Protein AF-A0A0A1CUG1-F1 (afdb_monomer_lite)

Secondary structure (DSSP, 8-state):
-EEEETTEEEEEEEEEEE--S-SS-TT-SEEEEEEEEEEETT----EEEEEEE--SS-TTTT----

pLDDT: mean 89.34, std 9.11, range [63.12, 97.81]

Structure (mmCIF, N/CA/C/O backbone):
data_AF-A0A0A1CUG1-F1
#
_entry.id   AF-A0A0A1CUG1-F1
#
loop_
_atom_site.group_PDB
_atom_site.id
_atom_site.type_symbol
_atom_site.label_atom_id
_atom_site.label_alt_id
_atom_site.label_comp_id
_atom_site.label_asym_id
_atom_site.label_entity_id
_atom_site.label_seq_id
_atom_site.pdbx_PDB_ins_code
_atom_site.Cartn_x
_atom_site.Cartn_y
_atom_site.Cartn_z
_atom_site.occupancy
_atom_site.B_iso_or_equiv
_atom_site.auth_seq_id
_atom_site.auth_comp_id
_atom_site.auth_asym_id
_atom_site.auth_atom_id
_atom_site.pdbx_PDB_model_num
ATOM 1 N N . MET A 1 1 ? 0.675 11.545 13.357 1.00 84.06 1 MET A N 1
ATOM 2 C CA . MET A 1 1 ? -0.380 12.583 13.356 1.00 84.06 1 MET A CA 1
ATOM 3 C C . MET A 1 1 ? -1.634 11.965 12.766 1.00 84.06 1 MET A C 1
ATOM 5 O O . MET A 1 1 ? -1.513 11.237 11.785 1.00 84.06 1 MET A O 1
ATOM 9 N N . VAL A 1 2 ? -2.788 12.189 13.394 1.00 92.75 2 VAL A N 1
ATOM 10 C CA . VAL A 1 2 ? -4.083 11.706 12.896 1.00 92.75 2 VAL A CA 1
ATOM 11 C C . VAL A 1 2 ? -4.715 12.810 12.054 1.00 92.75 2 VAL A C 1
ATOM 13 O O . VAL A 1 2 ? -4.781 13.954 12.493 1.00 92.75 2 VAL A O 1
ATOM 16 N N . GLU A 1 3 ? -5.137 12.465 10.844 1.00 96.56 3 GLU A N 1
ATOM 17 C CA . GLU A 1 3 ? -5.877 13.329 9.923 1.00 96.56 3 GLU A CA 1
ATOM 18 C C . GLU A 1 3 ? -7.330 12.859 9.864 1.00 96.56 3 GLU A C 1
ATOM 20 O O . GLU A 1 3 ? -7.580 11.663 9.706 1.00 96.56 3 GLU A O 1
ATOM 25 N N . THR A 1 4 ? -8.286 13.782 9.934 1.00 97.00 4 THR A N 1
ATOM 26 C CA . THR A 1 4 ? -9.698 13.467 9.697 1.00 97.00 4 THR A CA 1
ATOM 27 C C . THR A 1 4 ? -10.059 13.822 8.258 1.00 97.00 4 THR A C 1
ATOM 29 O O . THR A 1 4 ? -10.006 14.984 7.863 1.00 97.00 4 THR A O 1
ATOM 32 N N . ALA A 1 5 ? -10.433 12.821 7.463 1.00 96.00 5 ALA A N 1
ATOM 33 C CA . ALA A 1 5 ? -10.845 13.007 6.075 1.00 96.00 5 ALA A CA 1
ATOM 34 C C . ALA A 1 5 ? -11.913 11.984 5.678 1.00 96.00 5 ALA A C 1
ATOM 36 O O . ALA A 1 5 ? -11.847 10.812 6.054 1.00 96.00 5 ALA A O 1
ATOM 37 N N . ASN A 1 6 ? -12.899 12.423 4.892 1.00 95.19 6 ASN A N 1
ATOM 38 C CA . ASN A 1 6 ? -13.989 11.585 4.376 1.00 95.19 6 ASN A CA 1
ATOM 39 C C . ASN A 1 6 ? -14.717 10.783 5.477 1.00 95.19 6 ASN A C 1
ATOM 41 O O . ASN A 1 6 ? -14.990 9.593 5.317 1.00 95.19 6 ASN A O 1
ATOM 45 N N . GLY A 1 7 ? -14.971 11.418 6.628 1.00 97.00 7 GLY A N 1
ATOM 46 C CA . GLY A 1 7 ? -15.640 10.788 7.774 1.00 97.00 7 GLY A CA 1
ATOM 47 C C . GLY A 1 7 ? -14.803 9.728 8.500 1.00 97.00 7 GLY A C 1
ATOM 48 O O . GLY A 1 7 ? -15.355 8.896 9.223 1.00 97.00 7 GLY A O 1
ATOM 49 N N . ARG A 1 8 ? -13.479 9.718 8.303 1.00 97.69 8 ARG A N 1
ATOM 50 C CA . ARG A 1 8 ? -12.565 8.772 8.948 1.00 97.69 8 ARG A CA 1
ATOM 51 C C . ARG A 1 8 ? -11.385 9.478 9.591 1.00 97.69 8 ARG A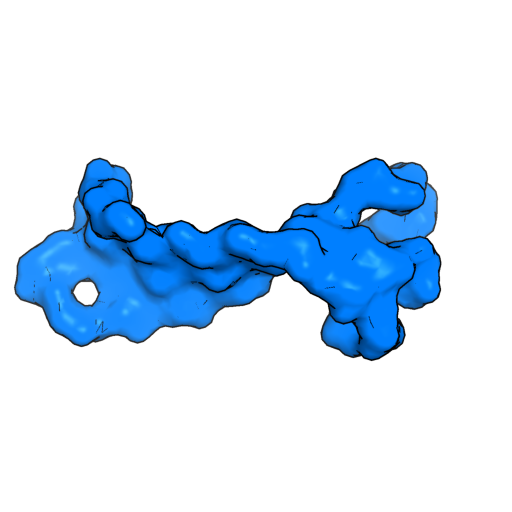 C 1
ATOM 53 O O . ARG A 1 8 ? -10.823 10.391 8.995 1.00 97.69 8 ARG A O 1
ATOM 60 N N . ASP A 1 9 ? -10.963 8.965 10.737 1.00 97.75 9 ASP A N 1
ATOM 61 C CA . ASP A 1 9 ? -9.654 9.267 11.305 1.00 97.75 9 ASP A CA 1
ATOM 62 C C . ASP A 1 9 ? -8.621 8.358 10.653 1.00 97.75 9 ASP A C 1
ATOM 64 O O . ASP A 1 9 ? -8.833 7.146 10.516 1.00 97.75 9 ASP A O 1
ATOM 68 N N . ILE A 1 10 ? -7.519 8.946 10.201 1.00 97.69 10 ILE A N 1
ATOM 69 C CA . ILE A 1 10 ? -6.495 8.285 9.405 1.00 97.69 10 ILE A CA 1
ATOM 70 C C . ILE A 1 10 ? -5.128 8.554 10.021 1.00 97.69 10 ILE A C 1
ATOM 72 O O . ILE A 1 10 ? -4.714 9.696 10.196 1.00 97.69 10 ILE A O 1
ATOM 76 N N . GLU A 1 11 ? -4.384 7.483 10.262 1.00 96.88 11 GLU A N 1
ATOM 77 C CA . GLU A 1 11 ? -2.972 7.540 10.615 1.00 96.88 11 GLU A CA 1
ATOM 78 C C . GLU A 1 11 ? -2.157 6.897 9.491 1.00 96.88 11 GLU A C 1
ATOM 80 O O . GLU A 1 11 ? -2.464 5.790 9.032 1.00 96.88 11 GLU A O 1
ATOM 85 N N . ARG A 1 12 ? -1.124 7.604 9.019 1.00 96.50 12 ARG A N 1
ATOM 86 C CA . ARG A 1 12 ? -0.210 7.114 7.982 1.00 96.50 12 ARG A CA 1
ATOM 87 C C . ARG A 1 12 ? 1.209 7.064 8.528 1.00 96.50 12 ARG A C 1
ATOM 89 O O . ARG A 1 12 ? 1.699 8.042 9.085 1.00 96.50 12 ARG A O 1
ATOM 96 N N . THR A 1 13 ? 1.880 5.943 8.305 1.00 96.56 13 THR A N 1
ATOM 97 C CA . THR A 1 13 ? 3.319 5.798 8.529 1.00 96.56 13 THR A CA 1
ATOM 98 C C . THR A 1 13 ? 3.971 5.459 7.203 1.00 96.56 13 THR A C 1
ATOM 100 O O . THR A 1 13 ? 3.542 4.520 6.531 1.00 96.56 13 THR A O 1
ATOM 103 N N . ILE A 1 14 ? 5.000 6.221 6.835 1.00 95.38 14 ILE A N 1
ATOM 104 C CA . ILE A 1 14 ? 5.742 6.049 5.587 1.00 95.38 14 ILE A CA 1
ATOM 105 C C . ILE A 1 14 ? 7.188 5.727 5.936 1.00 95.38 14 ILE A C 1
ATOM 107 O O . ILE A 1 14 ? 7.785 6.396 6.777 1.00 95.38 14 ILE A O 1
ATOM 111 N N . LYS A 1 15 ? 7.750 4.705 5.294 1.00 94.75 15 LYS A N 1
ATOM 112 C CA . LYS A 1 15 ? 9.175 4.379 5.403 1.00 94.75 15 LYS A CA 1
ATOM 113 C C . LYS A 1 15 ? 9.715 3.819 4.096 1.00 94.75 15 LYS A C 1
ATOM 115 O O . LYS A 1 15 ? 8.998 3.119 3.383 1.00 94.75 15 LYS A O 1
ATOM 120 N N . CYS A 1 16 ? 10.983 4.095 3.806 1.00 92.88 16 CYS A N 1
ATOM 121 C CA . CYS A 1 16 ? 11.712 3.378 2.766 1.00 92.88 16 CYS A CA 1
ATOM 122 C C . CYS A 1 16 ? 12.075 1.983 3.288 1.00 92.88 16 CYS A C 1
ATOM 124 O O . CYS A 1 16 ? 12.512 1.843 4.432 1.00 92.88 16 CYS A O 1
ATOM 126 N N . VAL A 1 17 ? 11.857 0.953 2.478 1.00 90.75 17 VAL A N 1
ATOM 127 C CA . VAL A 1 17 ? 12.192 -0.431 2.815 1.00 90.75 17 VAL A CA 1
ATOM 128 C C . VAL A 1 17 ? 12.849 -1.117 1.628 1.00 90.75 17 VAL A C 1
ATOM 130 O O . VAL A 1 17 ? 12.394 -0.987 0.490 1.00 90.75 17 VAL A O 1
ATOM 133 N N . SER A 1 18 ? 13.893 -1.889 1.911 1.00 89.12 18 SER A 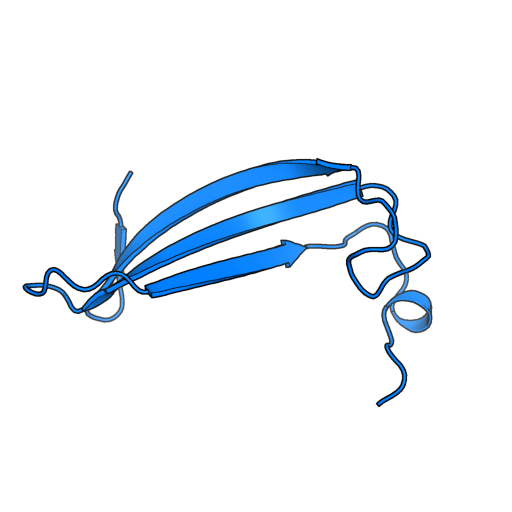N 1
ATOM 134 C CA . SER A 1 18 ? 14.389 -2.901 0.982 1.00 89.12 18 SER A CA 1
ATOM 135 C C . SER A 1 18 ? 13.418 -4.080 0.958 1.00 89.12 18 SER A C 1
ATOM 137 O O . SER A 1 18 ? 12.828 -4.432 1.983 1.00 89.12 18 SER A O 1
ATOM 139 N N . ILE A 1 19 ? 13.232 -4.680 -0.210 1.00 81.25 19 ILE A N 1
ATOM 140 C CA . ILE A 1 19 ? 12.241 -5.736 -0.445 1.00 81.25 19 ILE A CA 1
ATOM 141 C C . ILE A 1 19 ? 12.946 -6.939 -1.049 1.00 81.25 19 ILE A C 1
ATOM 143 O O . ILE A 1 19 ? 13.594 -6.837 -2.084 1.00 81.25 19 ILE A O 1
ATOM 147 N N . SER A 1 20 ? 12.800 -8.088 -0.401 1.00 67.94 20 SER A N 1
ATOM 148 C CA . SER A 1 20 ? 13.255 -9.378 -0.907 1.00 67.94 20 SER A CA 1
ATOM 149 C C . SER A 1 20 ? 12.049 -10.150 -1.429 1.00 67.94 20 SER A C 1
ATOM 151 O O . SER A 1 20 ? 11.266 -10.619 -0.616 1.00 67.94 20 SER A O 1
ATOM 153 N N . ALA A 1 21 ? 11.866 -10.233 -2.755 1.00 64.25 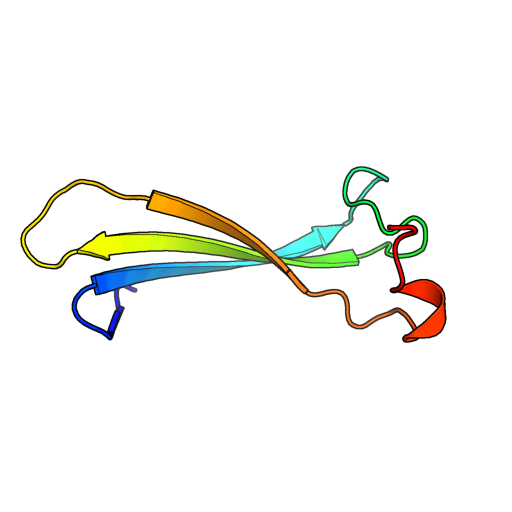21 ALA A N 1
ATOM 154 C CA . ALA A 1 21 ? 10.900 -11.069 -3.509 1.00 64.25 21 ALA A CA 1
ATOM 155 C C . ALA A 1 21 ? 9.420 -11.168 -3.026 1.00 64.25 21 ALA A C 1
ATOM 157 O O . ALA A 1 21 ? 8.614 -11.840 -3.657 1.00 64.25 21 ALA A O 1
ATOM 158 N N . GLY A 1 22 ? 9.035 -10.518 -1.926 1.00 65.56 22 GLY A N 1
ATOM 159 C CA . GLY A 1 22 ? 7.783 -10.723 -1.191 1.00 65.56 22 GLY A CA 1
ATOM 160 C C . GLY A 1 22 ? 6.715 -9.679 -1.493 1.00 65.56 22 GLY A C 1
ATOM 161 O O . GLY A 1 22 ? 5.635 -9.694 -0.906 1.00 65.56 22 GLY A O 1
ATOM 162 N N . ILE A 1 23 ? 7.017 -8.757 -2.401 1.00 74.31 23 ILE A N 1
ATOM 163 C CA . ILE A 1 23 ? 6.009 -8.061 -3.188 1.00 74.31 23 ILE A CA 1
ATOM 164 C C . ILE A 1 23 ? 6.221 -8.564 -4.609 1.00 74.31 23 ILE A C 1
ATOM 166 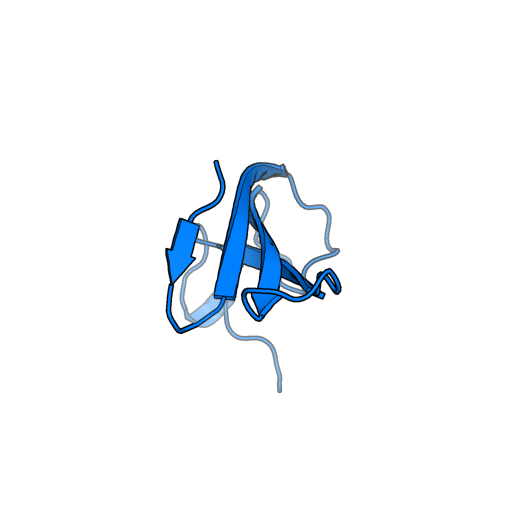O O . ILE A 1 23 ? 7.370 -8.684 -5.018 1.00 74.31 23 ILE A O 1
ATOM 170 N N . ASN A 1 24 ? 5.156 -8.884 -5.340 1.00 81.88 24 ASN A N 1
ATOM 171 C CA . ASN A 1 24 ? 5.187 -9.613 -6.621 1.00 81.88 24 ASN A CA 1
ATOM 172 C C . ASN A 1 24 ? 5.990 -8.935 -7.767 1.00 81.88 24 ASN A C 1
ATOM 174 O O . ASN A 1 24 ? 5.881 -9.334 -8.918 1.00 81.88 24 ASN A O 1
ATOM 178 N N . PHE A 1 25 ? 6.788 -7.909 -7.471 1.00 80.00 25 PHE A N 1
ATOM 179 C CA . PHE A 1 25 ? 7.663 -7.165 -8.364 1.00 80.00 25 PHE A CA 1
ATOM 180 C C . PHE A 1 25 ? 9.116 -7.652 -8.215 1.00 80.00 25 PHE A C 1
ATOM 182 O O . PHE A 1 25 ? 9.856 -7.110 -7.390 1.00 80.00 25 PHE A O 1
ATOM 189 N N . PRO A 1 26 ? 9.563 -8.638 -9.014 1.00 78.62 26 PRO A N 1
ATOM 190 C CA . PRO A 1 26 ? 10.887 -9.254 -8.862 1.00 78.62 26 PRO A CA 1
ATOM 191 C C . PRO A 1 26 ? 12.052 -8.282 -9.105 1.00 78.62 26 PRO A C 1
ATOM 193 O O . PRO A 1 26 ? 13.162 -8.523 -8.644 1.00 78.62 26 PRO A O 1
ATOM 196 N N . HIS A 1 27 ? 11.804 -7.173 -9.806 1.00 81.00 27 HIS A N 1
ATOM 197 C CA . HIS A 1 27 ? 12.816 -6.167 -10.137 1.00 81.00 27 HIS A CA 1
ATOM 198 C C . HIS A 1 27 ? 12.893 -5.007 -9.128 1.00 81.00 27 HIS A C 1
ATOM 200 O O . HIS A 1 27 ? 13.781 -4.161 -9.229 1.00 81.00 27 HIS A O 1
ATOM 206 N N . ALA A 1 28 ? 11.973 -4.927 -8.160 1.00 85.81 28 ALA A N 1
ATOM 207 C CA . ALA A 1 28 ? 11.950 -3.837 -7.189 1.00 85.81 28 ALA A CA 1
ATOM 208 C C . ALA A 1 28 ? 12.847 -4.157 -5.982 1.00 85.81 28 ALA A C 1
ATOM 210 O O . ALA A 1 28 ? 12.463 -4.921 -5.101 1.00 85.81 28 ALA A O 1
ATOM 211 N N . ALA A 1 29 ? 14.026 -3.532 -5.910 1.00 86.94 29 ALA A N 1
ATOM 212 C CA . ALA A 1 29 ? 14.941 -3.700 -4.774 1.00 86.94 29 ALA A CA 1
ATOM 213 C C . ALA A 1 29 ? 14.539 -2.874 -3.534 1.00 86.94 29 ALA A C 1
ATOM 215 O O . ALA A 1 29 ? 14.789 -3.282 -2.397 1.00 86.94 29 ALA A O 1
ATOM 216 N N . GLN A 1 30 ? 13.905 -1.712 -3.738 1.00 89.75 30 GLN A N 1
ATOM 217 C CA . GLN A 1 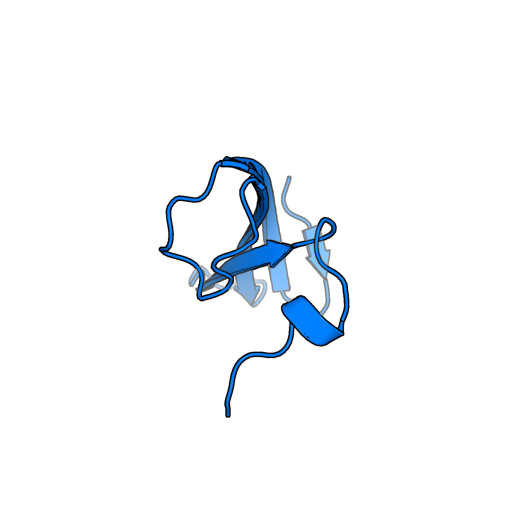30 ? 13.468 -0.793 -2.680 1.00 89.75 30 GLN A CA 1
ATOM 218 C C . GLN A 1 30 ? 12.113 -0.162 -3.014 1.00 89.75 30 GLN A C 1
ATOM 220 O O . GLN A 1 30 ? 11.794 0.052 -4.183 1.00 89.75 30 GLN A O 1
ATOM 225 N N . THR A 1 31 ? 11.326 0.154 -1.982 1.00 91.88 31 THR A N 1
ATOM 226 C CA . THR A 1 31 ? 10.024 0.841 -2.091 1.00 91.88 31 THR A CA 1
ATOM 227 C C . THR A 1 31 ? 9.772 1.786 -0.929 1.00 91.88 31 THR A C 1
ATOM 229 O O . THR A 1 31 ? 10.309 1.611 0.166 1.00 91.88 31 THR A O 1
ATOM 232 N N . ALA A 1 32 ? 8.856 2.735 -1.132 1.00 93.00 32 ALA A N 1
ATOM 233 C CA . ALA A 1 32 ? 8.174 3.374 -0.017 1.00 93.00 32 ALA A CA 1
ATOM 234 C C . ALA A 1 32 ? 7.002 2.491 0.438 1.00 93.00 32 ALA A C 1
ATOM 236 O O . ALA A 1 32 ? 6.067 2.231 -0.321 1.00 93.00 32 ALA A O 1
ATOM 237 N N . GLN A 1 33 ? 7.041 2.033 1.687 1.00 93.56 33 GLN A N 1
ATOM 238 C CA . GLN A 1 33 ? 5.922 1.362 2.335 1.00 93.56 33 GLN A CA 1
ATOM 239 C C . GLN A 1 33 ? 5.071 2.388 3.076 1.00 93.56 33 GLN A C 1
ATOM 241 O O . GLN A 1 33 ? 5.571 3.122 3.929 1.00 93.56 33 GLN A O 1
ATOM 246 N N . ILE A 1 34 ? 3.771 2.370 2.800 1.00 95.50 34 ILE A N 1
ATOM 247 C CA . ILE A 1 34 ? 2.762 3.132 3.524 1.00 95.50 34 ILE A CA 1
ATOM 248 C C . ILE A 1 34 ? 1.902 2.156 4.317 1.00 95.50 34 ILE A C 1
ATOM 250 O O . ILE A 1 34 ? 1.223 1.298 3.751 1.00 95.50 34 ILE A O 1
ATOM 254 N N . ILE A 1 35 ? 1.897 2.309 5.637 1.00 96.12 35 ILE A N 1
ATOM 255 C CA . ILE A 1 35 ? 0.898 1.686 6.505 1.00 96.12 35 ILE A CA 1
ATOM 256 C C . ILE A 1 35 ? -0.163 2.740 6.785 1.00 96.12 35 ILE A C 1
ATOM 258 O O . ILE A 1 35 ? 0.142 3.809 7.313 1.00 96.12 35 ILE A O 1
ATOM 262 N N . ARG A 1 36 ? -1.409 2.440 6.421 1.00 96.56 36 ARG A N 1
ATOM 263 C CA . ARG A 1 36 ? -2.563 3.304 6.659 1.00 96.56 36 ARG A CA 1
ATOM 264 C C . ARG A 1 36 ? -3.498 2.622 7.643 1.00 96.56 36 ARG A C 1
ATOM 266 O O . ARG A 1 36 ? -4.101 1.606 7.306 1.00 96.56 36 ARG A O 1
ATOM 273 N N . LYS A 1 37 ? -3.667 3.204 8.824 1.00 97.00 37 LYS A N 1
ATOM 274 C CA . LYS A 1 37 ? -4.746 2.851 9.748 1.00 97.00 37 LYS A CA 1
ATOM 275 C C . LYS A 1 37 ? -5.900 3.819 9.523 1.00 97.00 37 LYS A C 1
ATOM 277 O O . LYS A 1 37 ? -5.678 5.018 9.402 1.00 97.00 37 LYS A O 1
ATOM 282 N N . SER A 1 38 ? -7.124 3.314 9.422 1.00 97.31 38 SER A N 1
ATOM 283 C CA . SER A 1 38 ? -8.318 4.156 9.314 1.00 97.31 38 SER A CA 1
ATOM 284 C C . SER A 1 38 ? -9.481 3.611 10.126 1.00 97.31 38 SER A C 1
ATOM 286 O O . SER A 1 38 ? -9.722 2.405 10.107 1.00 97.31 38 SER A O 1
ATOM 288 N N . GLN A 1 39 ? -10.237 4.486 10.771 1.00 97.81 39 GLN A N 1
ATOM 289 C CA . GLN A 1 39 ? -11.495 4.152 11.439 1.00 97.81 39 GLN A CA 1
ATOM 290 C C . GLN A 1 39 ? -12.560 5.192 11.076 1.00 97.81 39 GLN A C 1
ATOM 292 O O . GLN A 1 39 ? -12.200 6.345 10.848 1.00 97.81 39 GLN A O 1
ATOM 297 N N . PRO A 1 40 ? -13.853 4.840 10.994 1.00 97.75 40 PRO A N 1
ATOM 298 C CA . PRO A 1 40 ? -14.908 5.850 10.997 1.00 97.75 40 PRO A CA 1
ATOM 299 C C . PRO A 1 40 ? -14.809 6.728 12.252 1.00 97.75 40 PRO A C 1
ATOM 301 O O . PRO A 1 40 ? -14.545 6.209 13.343 1.00 97.75 40 PRO A O 1
ATOM 304 N N . VAL A 1 41 ? -15.030 8.033 12.103 1.00 97.00 41 VAL A N 1
ATOM 305 C CA . VAL A 1 41 ? -15.013 8.981 13.231 1.00 97.00 41 VAL A CA 1
ATOM 306 C C . VAL A 1 41 ? -16.036 8.560 14.289 1.00 97.00 41 VAL A C 1
ATOM 308 O O . VAL A 1 41 ? -17.124 8.086 13.965 1.00 97.00 41 VAL A O 1
ATOM 311 N N . GLY A 1 42 ? -15.671 8.697 15.565 1.00 93.88 42 GLY A N 1
ATOM 312 C CA . GLY A 1 42 ? -16.527 8.320 16.697 1.00 93.88 42 GLY A CA 1
ATOM 313 C C . GLY A 1 42 ? -16.571 6.817 16.985 1.00 93.88 42 GLY A C 1
ATOM 314 O O . GLY A 1 42 ? -17.173 6.392 17.969 1.00 93.88 42 GLY A O 1
ATOM 315 N N . THR A 1 43 ? -15.898 6.002 16.172 1.00 95.38 43 THR A N 1
ATOM 316 C CA . THR A 1 43 ? -15.700 4.577 16.451 1.00 95.38 43 THR A CA 1
ATOM 317 C C . THR A 1 43 ? -14.302 4.324 17.013 1.00 95.38 43 THR A C 1
ATOM 319 O O . THR A 1 43 ? -13.470 5.225 17.093 1.00 95.38 43 THR A O 1
ATOM 322 N N . ARG A 1 44 ? -14.044 3.082 17.433 1.00 93.31 44 ARG A N 1
ATOM 323 C CA . ARG A 1 44 ? -12.729 2.638 17.933 1.00 93.31 44 ARG A CA 1
ATOM 324 C C . ARG A 1 44 ? -12.140 1.487 17.114 1.00 93.31 44 ARG A C 1
ATOM 326 O O . ARG A 1 44 ? -11.186 0.838 17.541 1.00 93.31 44 ARG A O 1
ATOM 333 N N . LYS A 1 45 ? -12.749 1.171 15.965 1.00 95.06 45 LYS A N 1
ATOM 334 C CA . LYS A 1 45 ? -12.376 0.014 15.146 1.00 95.06 45 LYS A CA 1
ATOM 335 C C . LYS A 1 45 ? -11.464 0.449 14.006 1.00 95.06 45 LYS A C 1
ATOM 337 O O . LYS A 1 45 ? -11.919 0.910 12.960 1.00 95.06 45 LYS A O 1
ATOM 342 N N . TRP A 1 46 ? -10.170 0.237 14.207 1.00 96.38 46 TRP A N 1
ATOM 343 C CA . TRP A 1 46 ? -9.153 0.503 13.202 1.00 96.38 46 TRP A CA 1
ATOM 344 C C . TRP A 1 46 ? -9.082 -0.599 12.144 1.00 96.38 46 TRP A C 1
ATOM 346 O O . TRP A 1 46 ? -9.031 -1.788 12.447 1.00 96.38 46 TRP A O 1
ATOM 356 N N . HIS A 1 47 ? -9.006 -0.180 10.887 1.00 96.62 47 HIS A N 1
ATOM 357 C CA . HIS A 1 47 ? -8.653 -1.010 9.742 1.00 96.62 47 HIS A CA 1
ATOM 358 C C . HIS A 1 47 ? -7.249 -0.640 9.283 1.00 96.62 47 HIS A C 1
ATOM 360 O O . HIS A 1 47 ? -6.984 0.537 9.037 1.00 96.62 47 HIS A O 1
ATOM 366 N N . THR A 1 48 ? -6.369 -1.628 9.133 1.00 97.12 48 THR A N 1
ATOM 367 C CA . THR A 1 48 ? -4.983 -1.407 8.701 1.00 97.12 48 THR A CA 1
ATOM 368 C C . THR A 1 48 ? -4.791 -1.919 7.281 1.00 97.12 48 THR A C 1
ATOM 370 O O . THR A 1 48 ? -5.032 -3.090 7.006 1.00 97.12 48 THR A O 1
ATOM 373 N N . GLY A 1 49 ? -4.347 -1.042 6.386 1.00 95.19 49 GLY A N 1
ATOM 374 C CA . GLY A 1 49 ? -3.917 -1.371 5.033 1.00 95.19 49 GLY A CA 1
ATOM 375 C C . GLY A 1 49 ? -2.423 -1.123 4.861 1.00 95.19 49 GLY A C 1
ATOM 376 O O . GLY A 1 49 ? -1.846 -0.248 5.512 1.00 95.19 49 GLY A O 1
ATOM 377 N N . ARG A 1 50 ? -1.800 -1.885 3.964 1.00 93.94 50 ARG A N 1
ATOM 378 C CA . ARG A 1 50 ? -0.388 -1.750 3.609 1.00 93.94 50 ARG A CA 1
ATOM 379 C C . ARG A 1 50 ? -0.278 -1.561 2.105 1.00 93.94 50 ARG A C 1
ATOM 381 O O . ARG A 1 50 ? -0.792 -2.380 1.352 1.00 93.94 50 ARG A O 1
ATOM 388 N N . VAL A 1 51 ? 0.377 -0.488 1.690 1.00 91.88 51 VAL A N 1
ATOM 389 C CA . VAL A 1 51 ? 0.600 -0.136 0.286 1.00 91.88 51 VAL A CA 1
ATOM 390 C C . VAL A 1 51 ? 2.098 0.014 0.062 1.00 91.88 51 VAL A C 1
ATOM 392 O O . VAL A 1 51 ? 2.812 0.496 0.941 1.00 91.88 51 VAL A O 1
ATOM 395 N N . TYR A 1 52 ? 2.567 -0.401 -1.108 1.00 90.62 52 TYR A N 1
ATOM 396 C CA . TYR A 1 52 ? 3.939 -0.200 -1.554 1.00 90.62 52 TYR A CA 1
ATOM 397 C C . TYR A 1 52 ? 3.935 0.663 -2.803 1.00 90.62 52 TYR A C 1
ATOM 399 O O . TYR A 1 52 ? 3.210 0.372 -3.751 1.00 90.62 52 TYR A O 1
ATOM 407 N N . ILE A 1 53 ? 4.743 1.715 -2.797 1.00 91.56 53 ILE A N 1
ATOM 408 C CA . ILE A 1 53 ? 4.965 2.566 -3.959 1.00 91.56 53 ILE A CA 1
ATOM 409 C C . ILE A 1 53 ? 6.309 2.170 -4.563 1.00 91.56 53 ILE A C 1
ATOM 411 O O . ILE A 1 53 ? 7.357 2.347 -3.933 1.00 91.56 53 ILE A O 1
ATOM 415 N N . VAL A 1 54 ? 6.252 1.623 -5.777 1.00 89.25 54 VAL A N 1
ATOM 416 C CA . VAL A 1 54 ? 7.409 1.267 -6.603 1.00 89.25 54 VAL A CA 1
ATOM 417 C C . VAL A 1 54 ? 7.572 2.352 -7.667 1.00 89.25 54 VAL A C 1
ATOM 419 O O . VAL A 1 54 ? 6.690 2.523 -8.501 1.00 89.25 54 VAL A O 1
ATOM 422 N N . THR A 1 55 ? 8.682 3.087 -7.641 1.00 88.25 55 THR A N 1
ATOM 423 C CA . THR A 1 55 ? 9.002 4.140 -8.632 1.00 88.25 55 THR A CA 1
ATOM 424 C C . THR A 1 55 ? 10.202 3.792 -9.510 1.00 88.25 55 THR A C 1
ATOM 426 O O . THR A 1 55 ? 10.525 4.533 -10.429 1.00 88.25 55 THR A O 1
ATOM 429 N N . SER A 1 56 ? 10.872 2.675 -9.228 1.00 86.75 56 SER A N 1
ATOM 430 C CA . SER A 1 56 ? 12.105 2.245 -9.895 1.00 86.75 56 SER A CA 1
ATOM 431 C C . SER A 1 56 ? 11.879 1.374 -11.132 1.00 86.75 56 SER A C 1
ATOM 433 O O . SER A 1 56 ? 12.845 1.011 -11.796 1.00 86.75 56 SER A O 1
ATOM 435 N N . LEU A 1 57 ? 10.629 1.017 -11.440 1.00 89.00 57 LEU A N 1
ATOM 436 C CA . LEU A 1 57 ? 10.279 0.137 -12.554 1.00 89.00 57 LEU A CA 1
ATOM 437 C C . LEU A 1 57 ? 9.611 0.906 -13.687 1.00 89.00 57 LEU A C 1
ATOM 439 O O . LEU A 1 57 ? 8.829 1.829 -13.461 1.00 89.00 57 LEU A O 1
ATOM 443 N N . THR A 1 58 ? 9.866 0.461 -14.914 1.00 89.62 58 THR A N 1
ATOM 444 C CA . THR A 1 58 ? 9.076 0.879 -16.078 1.00 89.62 58 THR A CA 1
ATOM 445 C C . THR A 1 58 ? 7.684 0.229 -16.047 1.00 89.62 58 THR A C 1
ATOM 447 O O . THR A 1 58 ? 7.525 -0.837 -15.445 1.00 89.62 58 THR A O 1
ATOM 450 N N . PRO A 1 59 ? 6.672 0.789 -16.739 1.00 86.56 59 PRO A N 1
ATOM 451 C CA . PRO A 1 59 ? 5.342 0.178 -16.812 1.00 86.56 59 PRO A CA 1
ATOM 452 C C . PRO A 1 59 ? 5.355 -1.278 -17.299 1.00 86.56 59 PRO A C 1
ATOM 454 O O . PRO A 1 59 ? 4.615 -2.105 -16.778 1.00 86.56 59 PRO A O 1
ATOM 457 N N . ALA A 1 60 ? 6.246 -1.618 -18.238 1.00 86.38 60 ALA A N 1
ATOM 458 C CA . ALA A 1 60 ? 6.403 -2.988 -18.727 1.00 86.38 60 ALA A CA 1
ATOM 459 C C . ALA A 1 60 ? 6.856 -3.962 -17.621 1.00 86.38 60 ALA A C 1
ATOM 461 O O . ALA A 1 60 ? 6.368 -5.084 -17.553 1.00 86.38 60 ALA A O 1
ATOM 462 N N . GLN A 1 61 ? 7.745 -3.523 -16.725 1.00 86.50 61 GLN A N 1
ATOM 463 C CA . GLN A 1 61 ? 8.237 -4.312 -15.585 1.00 86.50 61 GLN A CA 1
ATOM 464 C C . GLN A 1 61 ? 7.268 -4.314 -14.392 1.00 86.50 61 GLN A C 1
ATOM 466 O O . GLN A 1 61 ? 7.356 -5.183 -13.527 1.00 86.50 61 GLN A O 1
ATOM 471 N N . GLY A 1 62 ? 6.376 -3.323 -14.317 1.00 84.19 62 GLY A N 1
ATOM 472 C CA . GLY A 1 62 ? 5.349 -3.190 -13.282 1.00 84.19 62 GLY A CA 1
ATOM 473 C C . GLY A 1 62 ? 4.044 -3.933 -13.586 1.00 84.19 62 GLY A C 1
ATOM 474 O O . GLY A 1 62 ? 3.122 -3.898 -12.774 1.00 84.19 62 GLY A O 1
ATOM 475 N N . ASN A 1 63 ? 3.936 -4.602 -14.732 1.00 82.19 63 ASN A N 1
ATOM 476 C CA . ASN A 1 63 ? 2.762 -5.404 -15.045 1.00 82.19 63 ASN A CA 1
ATOM 477 C C . ASN A 1 63 ? 2.895 -6.796 -14.426 1.00 82.19 63 ASN A C 1
ATOM 479 O O . ASN A 1 63 ? 3.741 -7.593 -14.824 1.00 82.19 63 ASN A O 1
ATOM 483 N N . LEU A 1 64 ? 2.022 -7.095 -13.464 1.00 70.44 64 LEU A N 1
ATOM 484 C CA . LEU A 1 64 ? 1.825 -8.463 -12.999 1.00 70.44 64 LEU A CA 1
ATOM 485 C C . LEU A 1 64 ? 0.992 -9.226 -14.038 1.00 70.44 64 LEU A C 1
ATOM 487 O O . LEU A 1 64 ? 0.019 -8.662 -14.548 1.00 70.44 64 LEU A O 1
ATOM 491 N N . PRO A 1 65 ? 1.323 -10.490 -14.347 1.00 67.88 65 PRO A N 1
ATOM 492 C CA . PRO A 1 65 ? 0.396 -11.346 -15.074 1.00 67.88 65 PRO A CA 1
ATOM 493 C C . PRO A 1 65 ? -0.913 -11.451 -14.273 1.00 67.88 65 PRO A C 1
ATOM 495 O O . PRO A 1 65 ? -0.879 -11.589 -13.048 1.00 67.88 65 PRO A O 1
ATOM 498 N N . ARG A 1 66 ? -2.045 -11.293 -14.967 1.00 63.12 66 ARG A N 1
ATOM 499 C CA . ARG A 1 66 ? -3.392 -11.328 -14.382 1.00 63.12 66 ARG A CA 1
ATOM 500 C C . ARG A 1 66 ? -3.783 -12.737 -13.953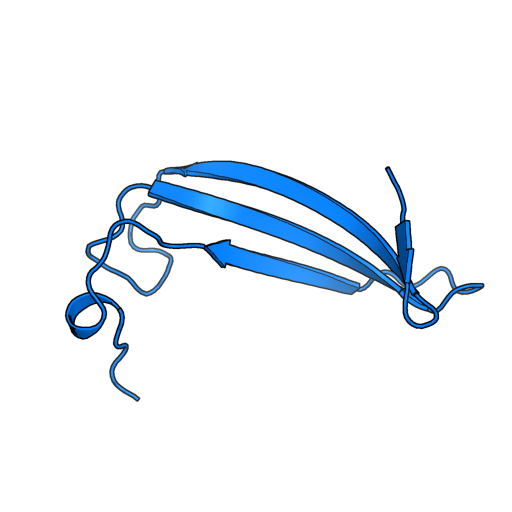 1.00 63.12 66 ARG A C 1
ATOM 502 O O . ARG A 1 66 ? -3.481 -13.674 -14.721 1.00 63.12 66 ARG A O 1
#

Sequence (66 aa):
MVETANGRDIERTIKCVSISAGINFPHAAQTAQIIRKSQPVGTRKWHTGRVYIVTSLTPAQGNLPR

Radius of gyration: 15.0 Å; chains: 1; bounding box: 32×25×37 Å

Foldseek 3Di:
DWDDDPQKTKDKDWDKDADDPPPVQNPARIWIKIWMWIDGPPDDDIDIDIDTDGPPDDPVSVDDDD